Protein AF-A0A2G4F9A1-F1 (afdb_monomer_lite)

Sequence (64 aa):
MVTFPAEYRAHFSDTDAAGIVHFSTIFFWVEATEEAIFRHLHLPFLKTDGAKLSGFPRVRVECD

Foldseek 3Di:
DDDDDDDDDDDPVQDDPVGDGDPVSVVVVVVVSVVVVCVVVVHDQWDDDPPDIDHDDDPDDDDD

pLDDT: mean 93.51, std 5.11, range [64.94, 98.0]

Structure (mmCIF, N/CA/C/O backbone):
data_AF-A0A2G4F9A1-F1
#
_entry.id   AF-A0A2G4F9A1-F1
#
loop_
_atom_site.group_PDB
_atom_site.id
_atom_site.type_symbol
_atom_site.label_atom_id
_atom_site.label_alt_id
_atom_site.label_comp_id
_atom_site.label_asym_id
_atom_site.label_entity_id
_atom_site.label_seq_id
_atom_site.pdbx_PDB_ins_code
_atom_site.Cartn_x
_atom_site.Cartn_y
_atom_site.Cartn_z
_atom_site.occupancy
_atom_site.B_iso_or_equiv
_atom_site.auth_seq_id
_atom_site.auth_comp_id
_atom_site.auth_asym_id
_atom_site.auth_atom_id
_atom_site.pdbx_PDB_model_num
ATOM 1 N N . MET A 1 1 ? 3.407 -19.736 9.234 1.00 64.94 1 MET A N 1
ATOM 2 C CA . MET A 1 1 ? 2.875 -18.404 8.879 1.00 64.94 1 MET A CA 1
ATOM 3 C C . MET A 1 1 ? 1.937 -18.611 7.700 1.00 64.94 1 MET A C 1
ATOM 5 O O . MET A 1 1 ? 2.305 -19.374 6.817 1.00 64.94 1 MET A O 1
ATOM 9 N N . VAL A 1 2 ? 0.716 -18.074 7.736 1.00 77.56 2 VAL A N 1
ATOM 10 C CA . VAL A 1 2 ? -0.250 -18.216 6.630 1.00 77.56 2 VAL A CA 1
ATOM 11 C C . VAL A 1 2 ? -0.026 -17.067 5.652 1.00 77.56 2 VAL A C 1
ATOM 13 O O . VAL A 1 2 ? 0.159 -15.933 6.087 1.00 77.56 2 VAL A O 1
ATOM 16 N N . THR A 1 3 ? -0.026 -17.364 4.356 1.00 90.31 3 THR A N 1
ATOM 17 C CA . THR A 1 3 ? 0.143 -16.371 3.288 1.00 90.31 3 THR A CA 1
ATOM 18 C C . THR A 1 3 ? -1.220 -15.970 2.733 1.00 90.31 3 THR A C 1
ATOM 20 O O . THR A 1 3 ? -2.049 -16.839 2.467 1.00 90.31 3 THR A O 1
ATOM 23 N N . PHE A 1 4 ? -1.436 -14.671 2.521 1.00 94.00 4 PHE A N 1
ATOM 24 C CA . PHE A 1 4 ? -2.598 -14.136 1.811 1.00 94.00 4 PHE A CA 1
ATOM 25 C C . PHE A 1 4 ? -2.142 -13.563 0.458 1.00 94.00 4 PHE A C 1
ATOM 27 O O . PHE A 1 4 ? -1.455 -12.540 0.451 1.00 94.00 4 PHE A O 1
ATOM 34 N N . PRO A 1 5 ? -2.440 -14.222 -0.677 1.00 95.06 5 PRO A N 1
ATOM 35 C CA . PRO A 1 5 ? -2.041 -13.730 -1.991 1.00 95.06 5 PRO A CA 1
ATOM 36 C C . PRO A 1 5 ? -3.006 -12.656 -2.515 1.00 95.06 5 PRO A C 1
ATOM 38 O O . PRO A 1 5 ? -4.216 -12.744 -2.313 1.00 95.06 5 PRO A O 1
ATOM 41 N N . ALA A 1 6 ? -2.466 -11.686 -3.251 1.00 96.00 6 ALA A N 1
ATOM 42 C CA . ALA A 1 6 ? -3.226 -10.737 -4.057 1.00 96.00 6 ALA A CA 1
ATOM 43 C C . ALA A 1 6 ? -2.525 -10.546 -5.410 1.00 96.00 6 ALA A C 1
ATOM 45 O O . ALA A 1 6 ? -1.298 -10.478 -5.469 1.00 96.00 6 ALA A O 1
ATOM 46 N N . GLU A 1 7 ? -3.305 -10.473 -6.487 1.00 96.75 7 GLU A N 1
ATOM 47 C CA . GLU A 1 7 ? -2.810 -10.194 -7.836 1.00 96.75 7 GLU A CA 1
ATOM 48 C C . GLU A 1 7 ? -3.260 -8.806 -8.282 1.00 96.75 7 GLU A C 1
ATOM 50 O O . GLU A 1 7 ? -4.439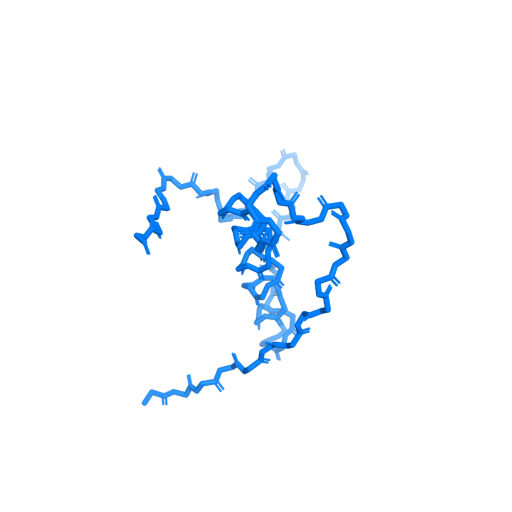 -8.458 -8.189 1.00 96.75 7 GLU A O 1
ATOM 55 N N . TYR A 1 8 ? -2.312 -8.038 -8.815 1.00 96.50 8 TYR A N 1
ATOM 56 C CA . TYR A 1 8 ? -2.554 -6.722 -9.387 1.00 96.50 8 TYR A CA 1
ATOM 57 C C . TYR A 1 8 ? -2.121 -6.712 -10.843 1.00 96.50 8 TYR A C 1
ATOM 59 O O . TYR A 1 8 ? -1.075 -7.249 -11.211 1.00 96.50 8 TYR A O 1
ATOM 67 N N . ARG A 1 9 ? -2.933 -6.072 -11.683 1.00 96.69 9 ARG A N 1
ATOM 68 C CA . ARG A 1 9 ? -2.572 -5.802 -13.069 1.00 96.69 9 ARG A CA 1
ATOM 69 C C . ARG A 1 9 ? -1.961 -4.410 -13.145 1.00 96.69 9 ARG A C 1
ATOM 71 O O . ARG A 1 9 ? -2.648 -3.440 -12.858 1.00 96.69 9 ARG A O 1
ATOM 78 N N . ALA A 1 10 ? -0.709 -4.326 -13.584 1.00 97.06 10 ALA A N 1
ATOM 79 C CA . ALA A 1 10 ? -0.073 -3.046 -13.863 1.00 97.06 10 ALA A CA 1
ATOM 80 C C . ALA A 1 10 ? -0.741 -2.366 -15.068 1.00 97.06 10 ALA A C 1
ATOM 82 O O . ALA A 1 10 ? -0.825 -2.938 -16.162 1.00 97.06 10 ALA A O 1
ATOM 83 N N . HIS A 1 11 ? -1.207 -1.142 -14.862 1.00 96.81 11 HIS A N 1
ATOM 84 C CA . HIS A 1 11 ? -1.665 -0.239 -15.907 1.00 96.81 11 HIS A CA 1
ATOM 85 C C . HIS A 1 11 ? -0.542 0.717 -16.317 1.00 96.81 11 HIS A C 1
ATOM 87 O O . HIS A 1 11 ? 0.422 0.917 -15.589 1.00 96.81 11 HIS A O 1
ATOM 93 N N . PHE A 1 12 ? -0.667 1.358 -17.482 1.00 96.69 12 PHE A N 1
ATOM 94 C CA . PHE A 1 12 ? 0.318 2.355 -17.922 1.00 96.69 12 PHE A CA 1
ATOM 95 C C . PHE A 1 12 ? 0.483 3.504 -16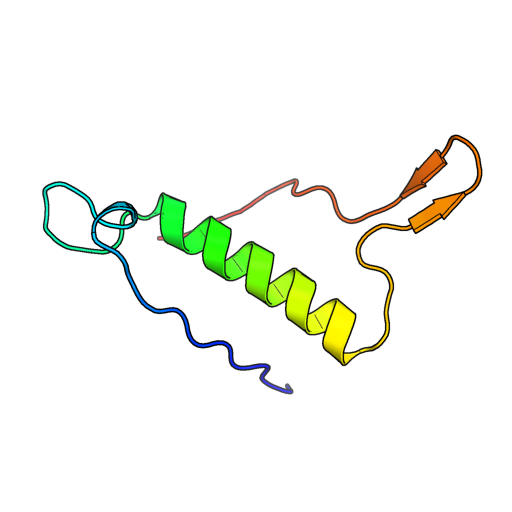.908 1.00 96.69 12 PHE A C 1
ATOM 97 O O . PHE A 1 12 ? 1.593 3.973 -16.679 1.00 96.69 12 PHE A O 1
ATOM 104 N N . SER A 1 13 ? -0.606 3.901 -16.241 1.00 97.06 13 SER A N 1
ATOM 105 C CA . SER A 1 13 ? -0.605 4.901 -15.164 1.00 97.06 13 SER A CA 1
ATOM 106 C C . SER A 1 13 ? 0.218 4.509 -13.938 1.00 97.06 13 SER A C 1
ATOM 108 O O . SER A 1 13 ? 0.568 5.378 -13.149 1.00 97.06 13 SER A O 1
ATOM 110 N N . ASP A 1 14 ? 0.505 3.220 -13.774 1.00 98.00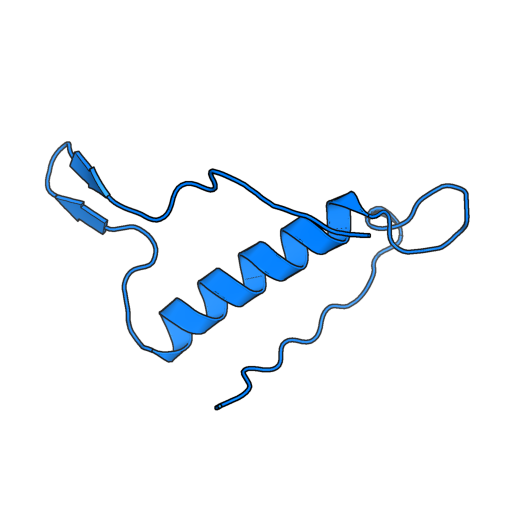 14 ASP A N 1
ATOM 111 C CA . ASP A 1 14 ? 1.230 2.683 -12.625 1.00 98.00 14 ASP A CA 1
ATOM 112 C C . ASP A 1 14 ? 2.744 2.684 -12.854 1.00 98.00 14 ASP A C 1
ATOM 114 O O . ASP A 1 14 ? 3.504 2.354 -11.942 1.00 98.00 14 ASP A O 1
ATOM 118 N N . THR A 1 15 ? 3.171 3.006 -14.078 1.00 97.69 15 THR A N 1
ATOM 119 C CA . THR A 1 15 ? 4.558 2.911 -14.534 1.00 97.69 15 THR A CA 1
ATOM 120 C C . THR A 1 15 ? 5.253 4.264 -14.590 1.00 97.69 15 THR A C 1
ATOM 122 O O . THR A 1 15 ? 4.607 5.310 -14.642 1.00 97.69 15 THR A O 1
ATOM 125 N N . ASP A 1 16 ? 6.583 4.240 -14.593 1.00 96.62 16 ASP A N 1
ATOM 126 C CA . ASP A 1 16 ? 7.421 5.425 -14.761 1.00 96.62 16 ASP A CA 1
ATOM 127 C C . ASP A 1 16 ? 8.193 5.434 -16.092 1.00 96.62 16 ASP A C 1
ATOM 129 O O . ASP A 1 16 ? 8.006 4.588 -16.969 1.00 96.62 16 ASP A O 1
ATOM 133 N N . ALA A 1 17 ? 9.076 6.423 -16.260 1.00 97.38 17 ALA A N 1
ATOM 134 C CA . ALA A 1 17 ? 9.867 6.599 -17.476 1.00 97.38 17 ALA A CA 1
ATOM 135 C C . ALA A 1 17 ? 10.867 5.457 -17.747 1.00 97.38 17 ALA A C 1
ATOM 137 O O . ALA A 1 17 ? 11.351 5.345 -18.873 1.00 97.38 17 ALA A O 1
ATOM 138 N N . ALA A 1 18 ? 11.176 4.612 -16.756 1.00 96.56 18 ALA A N 1
ATOM 139 C CA . ALA A 1 18 ? 11.992 3.416 -16.949 1.00 96.56 18 ALA A CA 1
ATOM 140 C C . ALA A 1 18 ? 11.172 2.225 -17.484 1.00 96.56 18 ALA A C 1
ATOM 142 O O . ALA A 1 18 ? 11.748 1.195 -17.834 1.00 96.56 18 ALA A O 1
ATOM 143 N N . GLY A 1 19 ? 9.843 2.358 -17.588 1.00 96.12 19 GLY A N 1
ATOM 144 C CA . GLY A 1 19 ? 8.957 1.319 -18.115 1.00 96.12 19 GLY A CA 1
ATOM 145 C C . GLY A 1 19 ? 8.669 0.190 -17.124 1.00 96.12 19 GLY A C 1
ATOM 146 O O 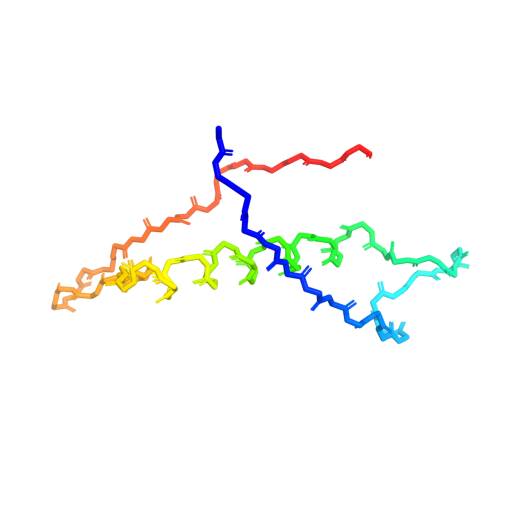. GLY A 1 19 ? 8.239 -0.888 -17.534 1.00 96.12 19 GLY A O 1
ATOM 147 N N . ILE A 1 20 ? 8.903 0.426 -15.833 1.00 96.62 20 ILE A N 1
ATOM 148 C CA . ILE A 1 20 ? 8.559 -0.485 -14.737 1.00 96.62 20 ILE A CA 1
ATOM 149 C C . ILE A 1 20 ? 7.483 0.145 -13.855 1.00 96.62 20 ILE A C 1
ATOM 151 O O . ILE A 1 20 ? 7.185 1.332 -13.977 1.00 96.62 20 ILE A O 1
ATOM 155 N N . VAL A 1 21 ? 6.882 -0.654 -12.971 1.00 97.56 21 VAL A N 1
ATOM 156 C CA . VAL A 1 21 ? 5.951 -0.147 -11.955 1.00 97.56 21 VAL A CA 1
ATOM 157 C C . VAL A 1 21 ? 6.691 0.856 -11.075 1.00 97.56 21 VAL A C 1
ATOM 159 O O . VAL A 1 21 ? 7.713 0.521 -10.478 1.00 97.56 21 VAL A O 1
ATOM 162 N N . HIS A 1 22 ? 6.165 2.075 -10.987 1.00 96.31 22 HIS A N 1
ATOM 163 C CA . HIS A 1 22 ? 6.724 3.104 -10.126 1.00 96.31 22 HIS A CA 1
ATOM 164 C C . HIS A 1 22 ? 6.602 2.667 -8.661 1.00 96.31 22 HIS A C 1
ATOM 166 O O . HIS A 1 22 ? 5.560 2.154 -8.244 1.00 96.31 22 HIS A O 1
ATOM 172 N N . PHE A 1 23 ? 7.636 2.907 -7.853 1.00 94.75 23 PHE A N 1
ATOM 173 C CA . PHE A 1 23 ? 7.692 2.421 -6.468 1.00 94.75 23 PHE A CA 1
ATOM 174 C C . PHE A 1 23 ? 6.487 2.870 -5.622 1.00 94.75 23 PHE A C 1
ATOM 176 O O . PHE A 1 23 ? 6.013 2.125 -4.769 1.00 94.75 23 PHE A O 1
ATOM 183 N N . SER A 1 24 ? 5.930 4.060 -5.880 1.00 94.12 24 SER A N 1
ATOM 184 C CA . SER A 1 24 ? 4.750 4.530 -5.145 1.00 94.12 24 SER A CA 1
ATOM 185 C C . SER A 1 24 ? 3.505 3.681 -5.407 1.00 94.12 24 SER A C 1
ATOM 187 O O . SER A 1 24 ? 2.663 3.546 -4.522 1.00 94.12 24 SER A O 1
ATOM 189 N N . THR A 1 25 ? 3.384 3.100 -6.604 1.00 96.56 25 THR A N 1
ATOM 190 C CA . THR A 1 25 ? 2.269 2.216 -6.967 1.00 96.56 25 THR A CA 1
ATOM 191 C C . THR A 1 25 ? 2.257 0.965 -6.096 1.00 96.56 25 THR A C 1
ATOM 193 O O . THR A 1 25 ? 1.194 0.515 -5.669 1.00 96.56 25 THR A O 1
ATOM 196 N N . ILE A 1 26 ? 3.441 0.452 -5.750 1.00 95.19 26 ILE A N 1
ATOM 197 C CA . ILE A 1 26 ? 3.585 -0.718 -4.880 1.00 95.19 26 ILE A CA 1
ATOM 198 C C . ILE A 1 26 ? 2.891 -0.468 -3.534 1.00 95.19 26 ILE A C 1
ATOM 200 O O . ILE A 1 26 ? 2.187 -1.347 -3.043 1.00 95.19 26 ILE A O 1
ATOM 204 N N . PHE A 1 27 ? 2.996 0.739 -2.966 1.00 95.44 27 PHE A N 1
ATOM 205 C CA . PHE A 1 27 ? 2.326 1.063 -1.702 1.00 95.44 27 PHE A CA 1
ATOM 206 C C . PHE A 1 27 ? 0.800 1.017 -1.806 1.00 95.44 27 PHE A C 1
ATOM 208 O O . PHE A 1 27 ? 0.161 0.492 -0.898 1.00 95.44 27 PHE A O 1
ATOM 215 N N . PHE A 1 28 ? 0.213 1.476 -2.916 1.00 95.69 28 PHE A N 1
ATOM 216 C CA . PHE A 1 28 ? -1.235 1.371 -3.125 1.00 95.69 28 PHE A CA 1
ATOM 217 C C . PHE A 1 28 ? -1.698 -0.088 -3.200 1.00 95.69 28 PHE A C 1
ATOM 219 O O . PHE A 1 28 ? -2.728 -0.443 -2.629 1.00 95.69 28 PHE A O 1
ATOM 226 N N . TRP A 1 29 ? -0.930 -0.954 -3.864 1.00 96.94 29 TRP A N 1
ATOM 227 C CA . TRP A 1 29 ? -1.233 -2.386 -3.928 1.00 96.94 29 TRP A CA 1
ATOM 228 C C . TRP A 1 29 ? -1.079 -3.075 -2.570 1.00 96.94 29 TRP A C 1
ATOM 230 O O . TRP A 1 29 ? -1.898 -3.919 -2.205 1.00 96.94 29 TRP A O 1
ATOM 240 N N . VAL A 1 30 ? -0.067 -2.706 -1.783 1.00 95.00 30 VAL A N 1
ATOM 241 C CA . VAL A 1 30 ? 0.109 -3.228 -0.421 1.00 95.00 30 VAL A CA 1
ATOM 242 C C . VAL A 1 30 ? -1.054 -2.793 0.478 1.00 95.00 30 VAL A C 1
ATOM 244 O O . VAL A 1 30 ? -1.665 -3.649 1.113 1.00 95.00 30 VAL A O 1
ATOM 247 N N . GLU A 1 31 ? -1.437 -1.514 0.453 1.00 94.94 31 GLU A N 1
ATOM 248 C CA . GLU A 1 31 ? -2.570 -0.985 1.229 1.00 94.94 31 GLU A CA 1
ATOM 249 C C . GLU A 1 31 ? -3.896 -1.666 0.878 1.00 94.94 31 GLU A C 1
ATOM 251 O O . GLU A 1 31 ? -4.636 -2.091 1.768 1.00 94.94 31 GLU A O 1
ATOM 256 N N . ALA A 1 32 ? -4.173 -1.841 -0.417 1.00 95.94 32 ALA A N 1
ATOM 257 C CA . ALA A 1 32 ? -5.358 -2.558 -0.878 1.00 95.94 32 ALA A CA 1
ATOM 258 C C . ALA A 1 32 ? -5.349 -4.035 -0.441 1.00 95.94 32 ALA A C 1
ATOM 260 O O . ALA A 1 32 ? -6.393 -4.593 -0.096 1.00 95.94 32 ALA A O 1
ATOM 261 N N . THR A 1 33 ? -4.171 -4.668 -0.402 1.00 96.31 33 THR A N 1
ATOM 262 C CA . THR A 1 33 ? -4.019 -6.053 0.070 1.00 96.31 33 THR A CA 1
ATOM 263 C C . THR A 1 33 ? -4.296 -6.157 1.563 1.00 96.31 33 THR A C 1
ATOM 265 O O . THR A 1 33 ? -5.002 -7.067 1.995 1.00 96.31 33 THR A O 1
ATOM 268 N N . GLU A 1 34 ? -3.787 -5.220 2.360 1.00 94.44 34 GLU A N 1
ATOM 269 C CA . GLU A 1 34 ? -4.055 -5.167 3.797 1.00 94.44 34 GLU A CA 1
ATOM 270 C C . GLU A 1 34 ? -5.549 -4.976 4.069 1.00 94.44 34 GLU A C 1
ATOM 272 O O . GLU A 1 34 ? -6.120 -5.709 4.876 1.00 94.44 34 GLU A O 1
ATOM 277 N N . GLU A 1 35 ? -6.224 -4.082 3.343 1.00 94.44 35 GLU A N 1
ATOM 278 C CA . GLU A 1 35 ? -7.680 -3.942 3.442 1.00 94.44 35 GLU A CA 1
ATOM 279 C C . GLU A 1 35 ? -8.406 -5.253 3.069 1.00 94.44 35 GLU A C 1
ATOM 281 O O . GLU A 1 35 ? -9.336 -5.686 3.763 1.00 94.44 35 GLU A O 1
ATOM 286 N N . ALA A 1 36 ? -7.960 -5.934 2.007 1.00 95.75 36 ALA A N 1
ATOM 287 C CA . ALA A 1 36 ? -8.524 -7.211 1.574 1.00 95.75 36 ALA A CA 1
ATOM 288 C C . ALA A 1 36 ? -8.354 -8.322 2.626 1.00 95.75 36 ALA A C 1
ATOM 290 O O . ALA A 1 36 ? -9.273 -9.125 2.807 1.00 95.75 36 ALA A O 1
ATOM 291 N N . ILE A 1 37 ? -7.242 -8.338 3.370 1.00 94.75 37 ILE A N 1
ATOM 292 C CA . ILE A 1 37 ? -7.025 -9.262 4.495 1.00 94.75 37 ILE A CA 1
ATOM 293 C C . ILE A 1 37 ? -8.064 -9.023 5.592 1.00 94.75 37 ILE A C 1
ATOM 295 O O . ILE A 1 37 ? -8.691 -9.973 6.061 1.00 94.75 37 ILE A O 1
ATOM 299 N N . PHE A 1 38 ? -8.295 -7.769 5.988 1.00 94.19 38 PHE A N 1
ATOM 300 C CA . PHE A 1 38 ? -9.308 -7.448 6.999 1.00 94.19 38 PHE A CA 1
ATOM 301 C C . PHE A 1 38 ? -10.698 -7.903 6.560 1.00 94.19 38 PHE A C 1
ATOM 303 O O . PHE A 1 38 ? -11.421 -8.529 7.338 1.00 94.19 38 PHE A O 1
ATOM 310 N N . ARG A 1 39 ? -11.041 -7.672 5.287 1.00 94.00 39 ARG A N 1
ATOM 311 C CA . ARG A 1 39 ? -12.297 -8.143 4.696 1.00 94.00 39 ARG A CA 1
ATOM 312 C C . ARG A 1 39 ? -12.409 -9.667 4.723 1.00 94.00 39 ARG A C 1
ATOM 314 O O . ARG A 1 39 ? -13.466 -10.182 5.081 1.00 94.00 39 ARG A O 1
ATOM 321 N N . HIS A 1 40 ? -11.334 -10.379 4.385 1.00 95.06 40 HIS A N 1
ATOM 322 C CA . HIS A 1 40 ? -11.279 -11.842 4.418 1.00 95.06 40 HIS A CA 1
ATOM 323 C C . HIS A 1 40 ? -11.460 -12.406 5.835 1.00 95.06 40 HIS A C 1
ATOM 325 O O . HIS A 1 40 ? -12.113 -13.429 6.013 1.00 95.06 40 HIS A O 1
ATOM 331 N N . LEU A 1 41 ? -10.937 -11.713 6.849 1.00 94.19 41 LEU A N 1
ATOM 332 C CA . LEU A 1 41 ? -11.091 -12.073 8.262 1.00 94.19 41 LEU A CA 1
ATOM 333 C C . LEU A 1 41 ? -12.413 -11.589 8.882 1.00 94.19 41 LEU A C 1
ATOM 335 O O . LEU A 1 41 ? -12.637 -11.802 10.072 1.00 94.19 41 LEU A O 1
ATOM 339 N N . HIS A 1 42 ? -13.280 -10.931 8.105 1.00 94.62 42 HIS A N 1
ATOM 340 C CA . HIS A 1 42 ? -14.507 -10.288 8.585 1.00 94.62 42 HIS A CA 1
ATOM 341 C C . HIS A 1 42 ? -14.268 -9.268 9.716 1.00 94.62 42 HIS A C 1
ATOM 343 O O . HIS A 1 42 ? -15.097 -9.099 10.612 1.00 94.62 42 HIS A O 1
ATOM 349 N N . LEU A 1 43 ? -13.134 -8.567 9.666 1.00 92.81 43 LEU A N 1
ATOM 350 C CA . LEU A 1 43 ? -12.767 -7.512 10.605 1.00 92.81 43 LEU A CA 1
ATOM 351 C C . LEU A 1 43 ? -13.008 -6.127 9.982 1.00 92.81 43 LEU A C 1
ATOM 353 O O . LEU A 1 43 ? -12.757 -5.930 8.792 1.00 92.81 43 LEU A O 1
ATOM 357 N N . PRO A 1 44 ? -13.459 -5.133 10.766 1.00 91.25 44 PRO A N 1
ATOM 358 C CA . PRO A 1 44 ? -13.569 -3.765 10.277 1.00 91.25 44 PRO A CA 1
ATOM 359 C C . PRO A 1 44 ? -12.175 -3.140 10.132 1.00 91.25 44 PRO A C 1
ATOM 361 O O . PRO A 1 44 ? -11.430 -3.057 11.108 1.00 91.25 44 PRO A O 1
ATOM 364 N N . PHE A 1 45 ? -11.831 -2.667 8.931 1.0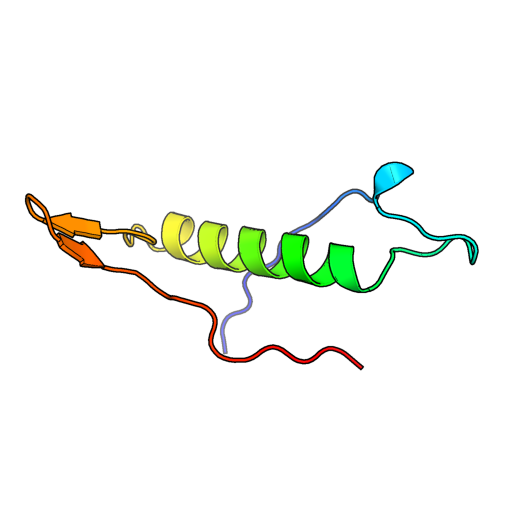0 90.62 45 PHE A N 1
ATOM 365 C CA . PHE A 1 45 ? -10.587 -1.918 8.701 1.00 90.62 45 PHE A CA 1
ATOM 366 C C . PHE A 1 45 ? -10.655 -0.509 9.315 1.00 90.62 45 PHE A C 1
ATOM 368 O O . PHE A 1 45 ? -9.738 -0.059 10.000 1.00 90.62 45 PHE A O 1
ATOM 375 N N . LEU A 1 46 ? -11.793 0.163 9.125 1.00 92.44 46 LEU A N 1
ATOM 376 C CA . LEU A 1 46 ? -12.172 1.390 9.819 1.00 92.44 46 LEU A CA 1
ATOM 377 C C . LEU A 1 46 ? -13.437 1.120 10.628 1.00 92.44 46 LEU A C 1
ATOM 379 O O . LEU A 1 46 ? -14.381 0.499 10.139 1.00 92.44 46 LEU A O 1
ATOM 383 N N . LYS A 1 47 ? -13.469 1.612 11.862 1.00 92.62 47 LYS A N 1
ATOM 384 C CA . LYS A 1 47 ? -14.625 1.520 12.748 1.00 92.62 47 LYS A CA 1
ATOM 385 C C . LYS A 1 47 ? -15.033 2.913 13.203 1.00 92.62 47 LYS A C 1
ATOM 387 O O . LYS A 1 47 ? -14.233 3.645 13.790 1.00 92.62 47 LYS A O 1
ATOM 392 N N . THR A 1 48 ? -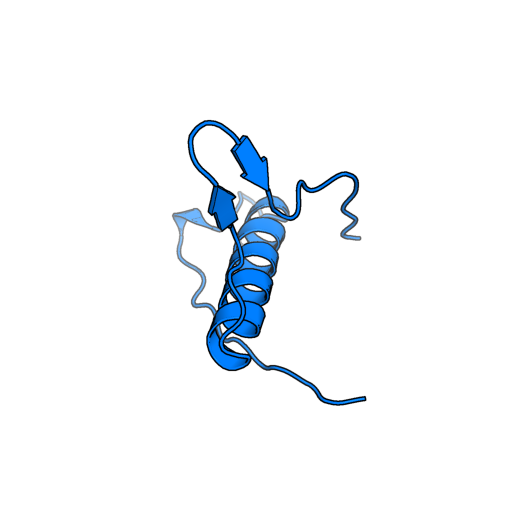16.295 3.244 12.963 1.00 92.88 48 THR A N 1
ATOM 393 C CA . THR A 1 48 ? -16.946 4.463 13.439 1.00 92.88 48 THR A CA 1
ATOM 394 C C . THR A 1 48 ? -17.759 4.169 14.700 1.00 92.88 48 THR A C 1
ATOM 396 O O . THR A 1 48 ? -18.479 3.175 14.773 1.00 92.88 48 THR A O 1
ATOM 399 N N . ASP A 1 49 ? -17.627 5.029 15.706 1.00 91.44 49 ASP A N 1
ATOM 400 C CA . ASP A 1 49 ? -18.409 4.999 16.945 1.00 91.44 49 ASP A CA 1
ATOM 401 C C . ASP A 1 49 ? -18.869 6.427 17.276 1.00 91.44 49 ASP A C 1
ATOM 403 O O . ASP A 1 49 ? -18.127 7.244 17.837 1.00 91.44 49 ASP A O 1
ATOM 407 N N . GLY A 1 50 ? -20.071 6.771 16.806 1.00 91.75 50 GLY A N 1
ATOM 408 C CA . GLY A 1 50 ? -20.580 8.141 16.815 1.00 91.75 50 GLY A CA 1
ATOM 409 C C . GLY A 1 50 ? -19.658 9.087 16.039 1.00 91.75 50 GLY A C 1
ATOM 410 O O . GLY A 1 50 ? -19.490 8.949 14.830 1.00 91.75 50 GLY A O 1
ATOM 411 N N . ALA A 1 51 ? -19.051 10.044 16.745 1.00 92.12 51 ALA A N 1
ATOM 412 C CA . ALA A 1 51 ? -18.098 11.003 16.178 1.00 92.12 51 ALA A CA 1
ATOM 413 C C . ALA A 1 51 ? -16.638 10.505 16.167 1.00 92.12 51 ALA A C 1
ATOM 415 O O . ALA A 1 51 ? -15.759 11.200 15.659 1.00 92.12 51 ALA A O 1
ATOM 416 N N . LYS A 1 52 ? -16.344 9.335 16.751 1.00 92.62 52 LYS A N 1
ATOM 417 C CA . LYS A 1 52 ? -14.983 8.787 16.803 1.00 92.62 52 LYS A CA 1
ATOM 418 C C . LYS A 1 52 ? -14.736 7.857 15.620 1.00 92.62 52 LYS A C 1
ATOM 420 O O . LYS A 1 52 ? -15.502 6.925 15.387 1.00 92.62 52 LYS A O 1
ATOM 425 N N . LEU A 1 53 ? -13.628 8.082 14.919 1.00 93.19 53 LEU A N 1
ATOM 426 C CA . LEU A 1 53 ? -13.096 7.174 13.906 1.00 93.19 53 LEU A CA 1
ATOM 427 C C . LEU A 1 53 ? -11.875 6.452 14.478 1.00 93.19 53 LEU A C 1
ATOM 429 O O . LEU A 1 53 ? -10.950 7.084 14.984 1.00 93.19 53 LEU A O 1
ATOM 433 N N . SER A 1 54 ? -11.882 5.127 14.396 1.00 92.25 54 SER A N 1
ATOM 434 C CA . SER A 1 54 ? -10.775 4.258 14.795 1.00 92.25 54 SER A CA 1
ATOM 435 C C . SER A 1 54 ? -10.357 3.387 13.616 1.00 92.25 54 SER A C 1
ATOM 437 O O . SER A 1 54 ? -11.195 2.979 12.812 1.00 92.25 54 SER A O 1
ATOM 439 N N . GLY A 1 55 ? -9.060 3.138 13.483 1.00 92.06 55 GLY A N 1
ATOM 440 C CA . GLY A 1 55 ? -8.496 2.452 12.329 1.00 92.06 55 GLY A CA 1
ATOM 441 C C . GLY A 1 55 ? -6.991 2.296 12.454 1.00 92.06 55 GLY A C 1
ATOM 442 O O . GLY A 1 55 ? -6.432 2.467 13.539 1.00 92.06 55 GLY A O 1
ATOM 443 N N . PHE A 1 56 ? -6.344 2.011 11.330 1.00 92.06 56 PHE A N 1
ATOM 444 C CA . PHE A 1 56 ? -4.917 1.707 11.261 1.00 92.06 56 PHE A CA 1
ATOM 445 C C . PHE A 1 56 ? -4.180 2.789 10.457 1.00 92.06 56 PHE A C 1
ATOM 447 O O . PHE A 1 56 ? -3.885 2.581 9.280 1.00 92.06 56 PHE A O 1
ATOM 454 N N . PRO A 1 57 ? -3.909 3.973 11.046 1.00 91.75 57 PRO A N 1
ATOM 455 C CA . PRO A 1 57 ? -3.129 4.999 10.366 1.00 91.75 57 PRO A CA 1
ATOM 456 C C . PRO A 1 57 ? -1.707 4.491 10.100 1.00 91.75 57 PRO A C 1
ATOM 458 O O . PRO A 1 57 ? -1.054 3.931 10.985 1.00 91.75 57 PRO A O 1
ATOM 461 N N . ARG A 1 58 ? -1.213 4.709 8.879 1.00 92.31 58 ARG A N 1
ATOM 462 C CA . ARG A 1 58 ? 0.151 4.336 8.493 1.00 92.31 58 ARG A CA 1
ATOM 463 C C . ARG A 1 58 ? 1.151 5.300 9.122 1.00 92.31 58 ARG A C 1
ATOM 465 O O . ARG A 1 58 ? 1.135 6.486 8.816 1.00 92.31 58 ARG A O 1
ATOM 472 N N . VAL A 1 59 ? 2.017 4.792 9.998 1.00 95.69 59 VAL A N 1
ATOM 473 C CA . VAL A 1 59 ? 3.062 5.597 10.666 1.00 95.69 59 VAL A CA 1
ATOM 474 C C . VAL A 1 59 ? 4.418 5.464 9.968 1.00 95.69 59 VAL A C 1
ATOM 476 O O . VAL A 1 59 ? 5.215 6.398 9.978 1.00 95.69 59 VAL A O 1
ATOM 479 N N . ARG A 1 60 ? 4.688 4.312 9.348 1.00 94.38 60 ARG A N 1
ATOM 480 C CA . ARG A 1 60 ? 5.930 4.015 8.628 1.00 94.38 60 ARG A CA 1
ATOM 481 C C . ARG A 1 60 ? 5.648 3.034 7.494 1.00 94.38 60 ARG A C 1
ATOM 483 O O . ARG A 1 60 ? 4.779 2.178 7.631 1.00 94.38 60 ARG A O 1
ATOM 490 N N . VAL A 1 61 ? 6.412 3.153 6.415 1.00 93.12 61 VAL A N 1
ATOM 491 C CA . VAL A 1 61 ? 6.491 2.184 5.321 1.00 93.12 61 VAL A CA 1
ATOM 492 C C . VAL A 1 61 ? 7.912 2.206 4.758 1.00 93.12 61 VAL A C 1
ATOM 494 O O . VAL A 1 61 ? 8.578 3.239 4.823 1.00 93.12 61 VAL A O 1
ATOM 497 N N . GLU A 1 62 ? 8.388 1.076 4.248 1.00 92.19 62 GLU A N 1
ATOM 498 C CA . GLU A 1 62 ? 9.675 0.962 3.563 1.00 92.19 62 GLU A CA 1
ATOM 499 C C . GLU A 1 62 ? 9.535 0.024 2.361 1.00 92.19 62 GLU A C 1
ATOM 501 O O . GLU A 1 62 ? 8.783 -0.949 2.408 1.00 92.19 62 GLU A O 1
ATOM 506 N N . CYS A 1 63 ? 10.215 0.369 1.274 1.00 86.06 63 CYS A N 1
ATOM 507 C CA . CYS A 1 63 ? 10.370 -0.433 0.067 1.00 86.06 63 CYS A CA 1
ATOM 508 C C . CYS A 1 63 ? 11.754 -0.083 -0.477 1.00 86.06 63 CYS A C 1
ATOM 510 O O . CYS A 1 63 ? 12.043 1.105 -0.640 1.00 86.06 63 CYS A O 1
ATOM 512 N N . ASP A 1 64 ? 12.588 -1.097 -0.670 1.00 78.38 64 ASP A N 1
ATOM 513 C CA . ASP A 1 64 ? 13.931 -0.991 -1.252 1.00 78.38 64 ASP A CA 1
ATOM 514 C C . ASP A 1 64 ? 13.868 -1.493 -2.700 1.00 78.38 64 ASP A C 1
ATOM 516 O O . ASP A 1 64 ? 13.299 -2.598 -2.894 1.00 78.38 64 ASP A O 1
#

Radius of gyration: 14.94 Å; chains: 1; bounding box: 34×29×35 Å

Secondary structure (DSSP, 8-state):
--------PPPGGGB-TTSSB-HHHHHHHHHHHHHHHHHHTT--SSEEETTEEE----------